Protein AF-A0A2V7VKZ8-F1 (afdb_monomer_lite)

pLDDT: mean 86.02, std 14.01, range [43.34, 97.75]

Radius of gyration: 19.14 Å; chains: 1; bounding box: 36×71×41 Å

Structure (mmCIF, N/CA/C/O backbone):
data_AF-A0A2V7VKZ8-F1
#
_entry.id   AF-A0A2V7VKZ8-F1
#
loop_
_atom_site.group_PDB
_atom_site.id
_atom_site.type_symbol
_atom_site.label_atom_id
_atom_site.label_alt_id
_atom_site.label_comp_id
_atom_site.label_asym_id
_atom_site.label_entity_id
_atom_site.label_seq_id
_atom_site.pdbx_PDB_ins_code
_atom_site.Cartn_x
_atom_site.Cartn_y
_atom_site.Cartn_z
_atom_site.occupancy
_atom_site.B_iso_or_equiv
_atom_site.auth_seq_id
_atom_site.auth_comp_id
_atom_site.auth_asym_id
_atom_site.auth_atom_id
_atom_site.pdbx_PDB_model_num
ATOM 1 N N . ILE A 1 1 ? 22.574 -12.173 -18.309 1.00 47.78 1 ILE A N 1
ATOM 2 C CA . ILE A 1 1 ? 22.130 -11.187 -17.291 1.00 47.78 1 ILE A CA 1
ATOM 3 C C . ILE A 1 1 ? 21.622 -9.963 -18.040 1.00 47.78 1 ILE A C 1
ATOM 5 O O . ILE A 1 1 ? 22.427 -9.277 -18.659 1.00 47.78 1 ILE A O 1
ATOM 9 N N . VAL A 1 2 ? 20.307 -9.740 -18.080 1.00 43.34 2 VAL A N 1
ATOM 10 C CA . VAL A 1 2 ? 19.721 -8.568 -18.752 1.00 43.34 2 VAL A CA 1
ATOM 11 C C . VAL A 1 2 ? 19.913 -7.356 -17.837 1.00 43.34 2 VAL A C 1
ATOM 13 O O . VAL A 1 2 ? 19.382 -7.325 -16.731 1.00 43.34 2 VAL A O 1
ATOM 16 N N . ARG A 1 3 ? 20.727 -6.382 -18.263 1.00 43.53 3 ARG A N 1
ATOM 17 C CA . ARG A 1 3 ? 20.881 -5.096 -17.566 1.00 43.53 3 ARG A CA 1
ATOM 18 C C . ARG A 1 3 ? 19.738 -4.179 -17.987 1.00 43.53 3 ARG A C 1
ATOM 20 O O . ARG A 1 3 ? 19.696 -3.735 -19.128 1.00 43.53 3 ARG A O 1
ATOM 27 N N . VAL A 1 4 ? 18.838 -3.890 -17.058 1.00 49.31 4 VAL A N 1
ATOM 28 C CA . VAL A 1 4 ? 17.800 -2.864 -17.203 1.00 49.31 4 VAL A CA 1
ATOM 29 C C . VAL A 1 4 ? 18.164 -1.637 -16.371 1.00 49.31 4 VAL A C 1
ATOM 31 O O . VAL A 1 4 ? 18.829 -1.750 -15.341 1.00 49.31 4 VAL A O 1
ATOM 34 N N . VAL A 1 5 ? 17.755 -0.458 -16.844 1.00 51.91 5 VAL A N 1
ATOM 35 C CA . VAL A 1 5 ? 17.955 0.834 -16.168 1.00 51.91 5 VAL A CA 1
ATOM 36 C C . VAL A 1 5 ? 17.364 0.770 -14.750 1.00 51.91 5 VAL A C 1
ATOM 38 O O . VAL A 1 5 ? 16.334 0.126 -14.540 1.00 51.91 5 VAL A O 1
ATOM 41 N N . ALA A 1 6 ? 18.015 1.405 -13.768 1.00 53.12 6 ALA A N 1
ATOM 42 C CA . ALA A 1 6 ? 17.559 1.426 -12.376 1.00 53.12 6 ALA A CA 1
ATOM 43 C C . ALA A 1 6 ? 16.062 1.806 -12.291 1.00 53.12 6 ALA A C 1
ATOM 45 O O . ALA A 1 6 ? 15.641 2.809 -12.859 1.00 53.12 6 ALA A O 1
ATOM 46 N N . GLY A 1 7 ? 15.256 0.959 -11.638 1.00 59.19 7 GLY A N 1
ATOM 47 C CA . GLY A 1 7 ? 13.787 1.051 -11.585 1.00 59.19 7 GLY A CA 1
ATOM 48 C C . GLY A 1 7 ? 13.063 -0.004 -12.435 1.00 59.19 7 GLY A C 1
ATOM 49 O O . GLY A 1 7 ? 12.131 -0.642 -11.949 1.00 59.19 7 GLY A O 1
ATOM 50 N N . TYR A 1 8 ? 13.542 -0.298 -13.650 1.00 74.00 8 TYR A N 1
ATOM 51 C CA . TYR A 1 8 ? 12.920 -1.304 -14.530 1.00 74.00 8 TYR A CA 1
ATOM 52 C C . TYR A 1 8 ? 13.137 -2.743 -14.053 1.00 74.00 8 TYR A C 1
ATOM 54 O O . TYR A 1 8 ? 12.295 -3.601 -14.295 1.00 74.00 8 TYR A O 1
ATOM 62 N N . GLY A 1 9 ? 14.233 -3.012 -13.335 1.00 85.25 9 GLY A N 1
ATOM 63 C CA . GLY A 1 9 ? 14.481 -4.333 -12.749 1.00 85.25 9 GLY A CA 1
ATOM 64 C C . GLY A 1 9 ? 13.408 -4.750 -11.739 1.00 85.25 9 GLY A C 1
ATOM 65 O O . GLY A 1 9 ? 12.969 -5.896 -11.759 1.00 85.25 9 GLY A O 1
ATOM 66 N N . LYS A 1 10 ? 12.929 -3.810 -10.910 1.00 92.94 10 LYS A N 1
ATOM 67 C CA . LYS A 1 10 ? 11.844 -4.074 -9.953 1.00 92.94 10 LYS A CA 1
ATOM 68 C C . LYS A 1 10 ? 10.515 -4.333 -10.673 1.00 92.94 10 LYS A C 1
ATOM 70 O O . LYS A 1 10 ? 9.791 -5.239 -10.283 1.00 92.94 10 LYS A O 1
ATOM 75 N N . VAL A 1 11 ? 10.232 -3.598 -11.754 1.00 93.81 11 VAL A N 1
ATOM 76 C CA . VAL A 1 11 ? 9.042 -3.826 -12.595 1.00 93.81 11 VAL A CA 1
ATOM 77 C C . VAL A 1 11 ? 9.082 -5.208 -13.248 1.00 93.81 11 VAL A C 1
ATOM 79 O O . VAL A 1 11 ? 8.109 -5.948 -13.160 1.00 93.81 11 VAL A O 1
ATOM 82 N N . ALA A 1 12 ? 10.212 -5.580 -13.855 1.00 93.38 12 ALA A N 1
ATOM 83 C CA . ALA A 1 12 ? 10.370 -6.884 -14.494 1.00 93.38 12 ALA A CA 1
ATOM 84 C C . ALA A 1 12 ? 10.208 -8.036 -13.490 1.00 93.38 12 ALA A C 1
ATOM 86 O O . ALA A 1 12 ? 9.481 -8.986 -13.761 1.00 93.38 12 ALA A O 1
ATOM 87 N N . MET A 1 13 ? 10.820 -7.916 -12.308 1.00 94.06 13 MET A N 1
ATOM 88 C CA . MET A 1 13 ? 10.674 -8.901 -11.235 1.00 94.06 13 MET A CA 1
ATOM 89 C C . MET A 1 13 ? 9.228 -8.989 -10.724 1.00 94.06 13 MET A C 1
ATOM 91 O O . MET A 1 13 ? 8.735 -10.080 -10.449 1.00 94.06 13 MET A O 1
ATOM 95 N N . LEU A 1 14 ? 8.533 -7.855 -10.604 1.00 95.50 14 LEU A N 1
ATOM 96 C CA . LEU A 1 14 ? 7.128 -7.821 -10.202 1.00 95.50 14 LEU A CA 1
ATOM 97 C C . LEU A 1 14 ? 6.222 -8.493 -11.247 1.00 95.50 14 LEU A C 1
ATOM 99 O O . LEU A 1 14 ? 5.301 -9.219 -10.873 1.00 95.50 14 LEU A O 1
ATOM 103 N N . ASP A 1 15 ? 6.466 -8.273 -12.539 1.00 95.12 15 ASP A N 1
ATOM 104 C CA . ASP A 1 15 ? 5.724 -8.932 -13.622 1.00 95.12 15 ASP A CA 1
ATOM 105 C C . ASP A 1 15 ? 6.004 -10.445 -13.660 1.00 95.12 15 ASP A C 1
ATOM 107 O O . ASP A 1 15 ? 5.073 -11.238 -13.804 1.00 95.12 15 ASP A O 1
ATOM 111 N N . GLU A 1 16 ? 7.255 -10.861 -13.437 1.00 96.00 16 GLU A N 1
ATOM 112 C CA . GLU A 1 16 ? 7.618 -12.278 -13.310 1.00 96.00 16 GLU A CA 1
ATOM 113 C C . GLU A 1 16 ? 6.914 -12.937 -12.113 1.00 96.00 16 GLU A C 1
ATOM 115 O O . GLU A 1 16 ? 6.316 -14.006 -12.252 1.00 96.00 16 GLU A O 1
ATOM 120 N N . LEU A 1 17 ? 6.933 -12.289 -10.943 1.00 96.94 17 LEU A N 1
ATOM 121 C CA . LEU A 1 17 ? 6.264 -12.779 -9.736 1.00 96.94 17 LEU A CA 1
ATOM 122 C C . LEU A 1 17 ? 4.750 -12.898 -9.924 1.00 96.94 17 LEU A C 1
ATOM 124 O O . LEU A 1 17 ? 4.186 -13.929 -9.563 1.00 96.94 17 LEU A O 1
ATOM 128 N N . GLN A 1 18 ? 4.103 -11.884 -10.505 1.00 96.44 18 GLN A N 1
ATOM 129 C CA . GLN A 1 18 ? 2.670 -11.927 -10.820 1.00 96.44 18 GLN A CA 1
ATOM 130 C C . GLN A 1 18 ? 2.340 -13.087 -11.756 1.00 96.44 18 GLN A C 1
ATOM 132 O O . GLN A 1 18 ? 1.416 -13.846 -11.476 1.00 96.44 18 GLN A O 1
ATOM 137 N N . SER A 1 19 ? 3.117 -13.255 -12.833 1.00 95.88 19 SER A N 1
ATOM 138 C CA . SER A 1 19 ? 2.914 -14.346 -13.787 1.00 95.88 19 SER A CA 1
ATOM 139 C C . SER A 1 19 ? 3.091 -15.710 -13.131 1.00 95.88 19 SER A C 1
ATOM 141 O O . SER A 1 19 ? 2.315 -16.618 -13.406 1.00 95.88 19 SER A O 1
ATOM 143 N N . ARG A 1 20 ? 4.101 -15.867 -12.269 1.00 97.75 20 ARG A N 1
ATOM 144 C CA . ARG A 1 20 ? 4.383 -17.134 -11.586 1.00 97.75 20 ARG A CA 1
ATOM 145 C C . ARG A 1 20 ? 3.322 -17.496 -10.548 1.00 97.75 20 ARG A C 1
ATOM 147 O O . ARG A 1 20 ? 3.106 -18.676 -10.301 1.00 97.75 20 ARG A O 1
ATOM 154 N N . LEU A 1 21 ? 2.718 -16.495 -9.911 1.00 97.38 21 LEU A N 1
ATOM 155 C CA . LEU A 1 21 ? 1.692 -16.679 -8.882 1.00 97.38 21 LEU A CA 1
ATOM 156 C C . LEU A 1 21 ? 0.262 -16.616 -9.439 1.00 97.38 21 LEU A C 1
ATOM 158 O O . LEU A 1 21 ? -0.679 -16.752 -8.664 1.00 97.38 21 LEU A O 1
ATOM 162 N N . GLU A 1 22 ? 0.101 -16.386 -10.746 1.00 97.31 22 GLU A N 1
ATOM 163 C CA . GLU A 1 22 ? -1.195 -16.225 -11.423 1.00 97.31 22 GLU A CA 1
ATOM 164 C C . GLU A 1 22 ? -2.090 -15.163 -10.752 1.00 97.31 22 GLU A C 1
ATOM 166 O O . GLU A 1 22 ? -3.310 -15.295 -10.648 1.00 97.31 22 GLU A O 1
ATOM 171 N N . ILE A 1 23 ? -1.466 -14.081 -10.274 1.00 96.88 23 ILE A N 1
ATOM 172 C CA . ILE A 1 23 ? -2.152 -12.981 -9.591 1.00 96.88 23 ILE A CA 1
ATOM 173 C C . ILE A 1 23 ? -2.585 -11.943 -10.624 1.00 96.88 23 ILE A C 1
ATOM 175 O O . ILE A 1 23 ? -1.772 -11.439 -11.400 1.00 96.88 23 ILE A O 1
ATOM 179 N N . ALA A 1 24 ? -3.873 -11.599 -10.606 1.00 96.44 24 ALA A N 1
ATOM 180 C CA . ALA A 1 24 ? -4.405 -10.523 -11.428 1.00 96.44 24 ALA A CA 1
ATOM 181 C C . ALA A 1 24 ? -3.776 -9.167 -11.025 1.00 96.44 24 ALA A C 1
ATOM 183 O O . ALA A 1 24 ? -3.590 -8.923 -9.829 1.00 96.44 24 ALA A O 1
ATOM 184 N N . PRO A 1 25 ? -3.440 -8.275 -11.977 1.00 95.00 25 PRO A N 1
ATOM 185 C CA . PRO A 1 25 ? -2.702 -7.044 -11.673 1.00 95.00 25 PRO A CA 1
ATOM 186 C C . PRO A 1 25 ? -3.390 -6.089 -10.682 1.00 95.00 25 PRO A C 1
ATOM 188 O O . PRO A 1 25 ? -2.715 -5.409 -9.909 1.00 95.00 25 PRO A O 1
ATOM 191 N N . ASP A 1 26 ? -4.722 -6.079 -10.661 1.00 96.00 26 ASP A N 1
ATOM 192 C CA . ASP A 1 26 ? -5.568 -5.309 -9.739 1.00 96.00 26 ASP A CA 1
ATOM 193 C C . ASP A 1 26 ? -5.511 -5.834 -8.292 1.00 96.00 26 ASP A C 1
ATOM 195 O O . ASP A 1 26 ? -5.915 -5.153 -7.351 1.00 96.00 26 ASP A O 1
ATOM 199 N N . ARG A 1 27 ? -4.954 -7.034 -8.088 1.00 95.88 27 ARG A N 1
ATOM 200 C CA . ARG A 1 27 ? -4.756 -7.663 -6.772 1.00 95.88 27 ARG A CA 1
ATOM 201 C C . ARG A 1 27 ? -3.344 -7.479 -6.220 1.00 95.88 27 ARG A C 1
ATOM 203 O O . ARG A 1 27 ? -2.965 -8.144 -5.256 1.00 95.88 27 ARG A O 1
ATOM 210 N N . VAL A 1 28 ? -2.554 -6.592 -6.820 1.00 97.19 28 VAL A N 1
ATOM 211 C CA . VAL A 1 28 ? -1.194 -6.289 -6.371 1.00 97.19 28 VAL A CA 1
ATOM 212 C C . VAL A 1 28 ? -1.203 -5.111 -5.409 1.00 97.19 28 VAL A C 1
ATOM 214 O O . VAL A 1 28 ? -1.633 -4.013 -5.757 1.00 97.19 28 VAL A O 1
ATOM 217 N N . VAL A 1 29 ? -0.638 -5.327 -4.221 1.00 97.38 29 VAL A N 1
ATOM 218 C CA . VAL A 1 29 ? -0.250 -4.253 -3.303 1.00 97.38 29 VAL A CA 1
ATOM 219 C C . VAL A 1 29 ? 1.262 -4.087 -3.364 1.00 97.38 29 VAL A C 1
ATOM 221 O O . VAL A 1 29 ? 2.001 -5.042 -3.131 1.00 97.38 29 VAL A O 1
ATOM 224 N N . TYR A 1 30 ? 1.728 -2.882 -3.675 1.00 96.62 30 TYR A N 1
ATOM 225 C CA . TYR A 1 30 ? 3.146 -2.549 -3.720 1.00 96.62 30 TYR A CA 1
ATOM 226 C C . TYR A 1 30 ? 3.490 -1.504 -2.666 1.00 96.62 30 TYR A C 1
ATOM 228 O O . TYR A 1 30 ? 2.831 -0.470 -2.581 1.00 96.62 30 TYR A O 1
ATOM 236 N N . VAL A 1 31 ? 4.550 -1.746 -1.900 1.00 95.69 31 VAL A N 1
ATOM 237 C CA . VAL A 1 31 ? 5.058 -0.818 -0.886 1.00 95.69 31 VAL A CA 1
ATOM 238 C C . VAL A 1 31 ? 6.455 -0.363 -1.292 1.00 95.69 31 VAL A C 1
ATOM 240 O O . VAL A 1 31 ? 7.280 -1.194 -1.667 1.00 95.69 31 VAL A O 1
ATOM 243 N N . GLY A 1 32 ? 6.727 0.938 -1.221 1.00 92.44 32 GLY A N 1
ATOM 244 C CA . GLY A 1 32 ? 8.061 1.476 -1.483 1.00 92.44 32 GLY A CA 1
ATOM 245 C C . GLY A 1 32 ? 8.332 2.773 -0.731 1.00 92.44 32 GLY A C 1
ATOM 246 O O . GLY A 1 32 ? 7.414 3.483 -0.331 1.00 92.44 32 GLY A O 1
ATOM 247 N N . ASP A 1 33 ? 9.603 3.079 -0.537 1.00 88.19 33 ASP A N 1
ATOM 248 C CA . ASP A 1 33 ? 10.097 4.145 0.341 1.00 88.19 33 ASP A CA 1
ATOM 249 C C . ASP A 1 33 ? 10.946 5.189 -0.407 1.00 88.19 33 ASP A C 1
ATOM 251 O O . ASP A 1 33 ? 11.074 6.335 0.033 1.00 88.19 33 ASP A O 1
ATOM 255 N N . GLY A 1 34 ? 11.503 4.817 -1.565 1.00 86.75 34 GLY A N 1
ATOM 256 C CA . GLY A 1 34 ? 12.484 5.627 -2.278 1.00 86.75 34 GLY A CA 1
ATOM 257 C C . GLY A 1 34 ? 12.166 5.903 -3.746 1.00 86.75 34 GLY A C 1
ATOM 258 O O . GLY A 1 34 ? 11.298 5.307 -4.381 1.00 86.75 34 GLY A O 1
ATOM 259 N N . SER A 1 35 ? 12.950 6.799 -4.349 1.00 86.25 35 SER A N 1
ATOM 260 C CA . SER A 1 35 ? 12.809 7.169 -5.767 1.00 86.25 35 SER A CA 1
ATOM 261 C C . SER A 1 35 ? 12.973 5.980 -6.725 1.00 86.25 35 SER A C 1
ATOM 263 O O . SER A 1 35 ? 12.479 6.014 -7.851 1.00 86.25 35 SER A O 1
ATOM 265 N N . SER A 1 36 ? 13.640 4.906 -6.289 1.00 88.69 36 SER A N 1
ATOM 266 C CA . SER A 1 36 ? 13.788 3.673 -7.073 1.00 88.69 36 SER A CA 1
ATOM 267 C C . SER A 1 36 ? 12.462 2.936 -7.306 1.00 88.69 36 SER A C 1
ATOM 269 O O . SER A 1 36 ? 12.350 2.143 -8.242 1.00 88.69 36 SER A O 1
ATOM 271 N N . ASP A 1 37 ? 11.463 3.216 -6.471 1.00 92.75 37 ASP A N 1
ATOM 272 C CA . ASP A 1 37 ? 10.161 2.555 -6.428 1.00 92.75 37 ASP A CA 1
ATOM 273 C C . ASP A 1 37 ? 9.111 3.276 -7.267 1.00 92.75 37 ASP A C 1
ATOM 275 O O . ASP A 1 37 ? 8.102 2.684 -7.643 1.00 92.75 37 ASP A O 1
ATOM 279 N N . VAL A 1 38 ? 9.388 4.525 -7.647 1.00 92.12 38 VAL A N 1
ATOM 280 C CA . VAL A 1 38 ? 8.496 5.378 -8.442 1.00 92.12 38 VAL A CA 1
ATOM 281 C C . VAL A 1 38 ? 8.029 4.682 -9.722 1.00 92.12 38 VAL A C 1
ATOM 283 O O . VAL A 1 38 ? 6.838 4.674 -10.028 1.00 92.12 38 VAL A O 1
ATOM 286 N N . HIS A 1 39 ? 8.945 4.044 -10.456 1.00 92.06 39 HIS A N 1
ATOM 287 C CA . HIS A 1 39 ? 8.599 3.335 -11.692 1.00 92.06 39 HIS A CA 1
ATOM 288 C C . HIS A 1 39 ? 7.664 2.147 -11.438 1.00 92.06 39 HIS A C 1
ATOM 290 O O . HIS A 1 39 ? 6.782 1.875 -12.250 1.00 92.06 39 HIS A O 1
ATOM 296 N N . VAL A 1 40 ? 7.826 1.469 -10.301 1.00 95.38 40 VAL A N 1
ATOM 297 C CA . VAL A 1 40 ? 6.998 0.324 -9.919 1.00 95.38 40 VAL A CA 1
ATOM 298 C C . VAL A 1 40 ? 5.626 0.783 -9.447 1.00 95.38 40 VAL A C 1
ATOM 300 O O . VAL A 1 40 ? 4.624 0.220 -9.870 1.00 95.38 40 VAL A O 1
ATOM 303 N N . MET A 1 41 ? 5.554 1.854 -8.655 1.00 95.69 41 MET A N 1
ATOM 304 C CA . MET A 1 41 ? 4.282 2.441 -8.223 1.00 95.69 41 MET A CA 1
ATOM 305 C C . MET A 1 41 ? 3.454 2.930 -9.416 1.00 95.69 41 MET A C 1
ATOM 307 O O . MET A 1 41 ? 2.268 2.623 -9.503 1.00 95.69 41 MET A O 1
ATOM 311 N N . LEU A 1 42 ? 4.077 3.620 -10.381 1.00 95.19 42 LEU A N 1
ATOM 312 C CA . LEU A 1 42 ? 3.408 4.022 -11.624 1.00 95.19 42 LEU A CA 1
ATOM 313 C C . LEU A 1 42 ? 2.907 2.812 -12.422 1.00 95.19 42 LEU A C 1
ATOM 315 O O . LEU A 1 42 ? 1.809 2.854 -12.976 1.00 95.19 42 LEU A O 1
ATOM 319 N N . HIS A 1 43 ? 3.699 1.740 -12.487 1.00 95.25 43 HIS A N 1
ATOM 320 C CA . HIS A 1 43 ? 3.321 0.494 -13.156 1.00 95.25 43 HIS A CA 1
ATOM 321 C C . HIS A 1 43 ? 2.119 -0.184 -12.492 1.00 95.25 43 HIS A C 1
ATOM 323 O O . HIS A 1 43 ? 1.152 -0.512 -13.176 1.00 95.25 43 HIS A O 1
ATOM 329 N N . VAL A 1 44 ? 2.153 -0.328 -11.167 1.00 97.00 44 VAL A N 1
ATOM 330 C CA . VAL A 1 44 ? 1.074 -0.903 -10.348 1.00 97.00 44 VAL A CA 1
ATOM 331 C C . VAL A 1 44 ? -0.207 -0.083 -10.496 1.00 97.00 44 VAL A C 1
ATOM 333 O O . VAL A 1 44 ? -1.256 -0.634 -10.819 1.00 97.00 44 VAL A O 1
ATOM 336 N N . ASN A 1 45 ? -0.119 1.243 -10.362 1.00 95.94 45 ASN A N 1
ATOM 337 C CA . ASN A 1 45 ? -1.279 2.131 -10.457 1.00 95.94 45 ASN A CA 1
ATOM 338 C C . ASN A 1 45 ? -1.947 2.089 -11.839 1.00 95.94 45 ASN A C 1
ATOM 340 O O . ASN A 1 45 ? -3.174 2.111 -11.922 1.00 95.94 45 ASN A O 1
ATOM 344 N N . ARG A 1 46 ? -1.160 2.006 -12.924 1.00 96.31 46 ARG A N 1
ATOM 345 C CA . ARG A 1 46 ? -1.681 1.884 -14.301 1.00 96.31 46 ARG A CA 1
ATOM 346 C C . ARG A 1 46 ? -2.461 0.595 -14.543 1.00 96.31 46 ARG A C 1
ATOM 348 O O . ARG A 1 46 ? -3.252 0.553 -15.478 1.00 96.31 46 ARG A O 1
ATOM 355 N N . ARG A 1 47 ? -2.220 -0.440 -13.738 1.00 96.31 47 ARG A N 1
ATOM 356 C CA . ARG A 1 47 ? -2.897 -1.741 -13.814 1.00 96.31 47 ARG A CA 1
ATOM 357 C C . ARG A 1 47 ? -3.903 -1.942 -12.679 1.00 96.31 47 ARG A C 1
ATOM 359 O O . ARG A 1 47 ? -4.184 -3.070 -12.304 1.00 96.31 47 ARG A O 1
ATOM 366 N N . GLU A 1 48 ? -4.400 -0.839 -12.123 1.00 95.94 48 GLU A N 1
ATOM 367 C CA . GLU A 1 48 ? -5.409 -0.796 -11.057 1.00 95.94 48 GLU A CA 1
ATOM 368 C C . GLU A 1 48 ? -4.980 -1.382 -9.705 1.00 95.94 48 GLU A C 1
ATOM 370 O O . GLU A 1 48 ? -5.759 -1.341 -8.757 1.00 95.94 48 GLU A O 1
ATOM 375 N N . GLY A 1 49 ? -3.722 -1.800 -9.556 1.00 96.75 49 GLY A N 1
ATOM 376 C CA . GLY A 1 49 ? -3.166 -2.200 -8.270 1.00 96.75 49 GLY A CA 1
ATOM 377 C C . GLY A 1 49 ? -3.035 -1.034 -7.282 1.00 96.75 49 GLY A C 1
ATOM 378 O O . GLY A 1 49 ? -3.325 0.138 -7.576 1.00 96.75 49 GLY A O 1
ATOM 379 N N . TYR A 1 50 ? -2.574 -1.361 -6.077 1.00 97.56 50 TYR A N 1
ATOM 380 C CA . TYR A 1 50 ? -2.545 -0.451 -4.940 1.00 97.56 50 TYR A CA 1
ATOM 381 C C . TYR A 1 50 ? -1.118 -0.164 -4.471 1.00 97.56 50 TYR A C 1
ATOM 383 O O . TYR A 1 50 ? -0.400 -1.065 -4.052 1.00 97.56 50 TYR A O 1
ATOM 391 N N . SER A 1 51 ? -0.695 1.098 -4.519 1.00 96.88 51 SER A N 1
ATOM 392 C CA . SER A 1 51 ? 0.635 1.518 -4.066 1.00 96.88 51 SER A CA 1
ATOM 393 C C . SER A 1 51 ? 0.589 2.243 -2.721 1.00 96.88 51 SER A C 1
ATOM 395 O O . SER A 1 51 ? -0.246 3.125 -2.503 1.00 96.88 51 SER A O 1
ATOM 397 N N . ILE A 1 52 ? 1.521 1.894 -1.836 1.00 95.88 52 ILE A N 1
ATOM 398 C CA . ILE A 1 52 ? 1.746 2.535 -0.540 1.00 95.88 52 ILE A CA 1
ATOM 399 C C . ILE A 1 52 ? 3.168 3.095 -0.526 1.00 95.88 52 ILE A C 1
ATOM 401 O O . ILE A 1 52 ? 4.136 2.357 -0.713 1.00 95.88 52 ILE A O 1
ATOM 405 N N . ALA A 1 53 ? 3.298 4.394 -0.294 1.00 94.19 53 ALA A N 1
ATOM 406 C CA . ALA A 1 53 ? 4.565 5.032 0.010 1.00 94.19 53 ALA A CA 1
ATOM 407 C C . ALA A 1 53 ? 4.809 5.036 1.519 1.00 94.19 53 ALA A C 1
ATOM 409 O O . ALA A 1 53 ? 3.916 5.393 2.287 1.00 94.19 53 ALA A O 1
ATOM 410 N N . VAL A 1 54 ? 6.027 4.700 1.931 1.00 92.06 54 VAL A N 1
ATOM 411 C CA . VAL A 1 54 ? 6.530 4.932 3.294 1.00 92.06 54 VAL A CA 1
ATOM 412 C C . VAL A 1 54 ? 7.648 5.959 3.194 1.00 92.06 54 VAL A C 1
ATOM 414 O O . VAL A 1 54 ? 8.827 5.622 3.184 1.00 92.06 54 VAL A O 1
ATOM 417 N N . SER A 1 55 ? 7.272 7.211 2.939 1.00 85.75 55 SER A N 1
ATOM 418 C CA . SER A 1 55 ? 8.227 8.266 2.604 1.00 85.75 55 SER A CA 1
ATOM 419 C C . SER A 1 55 ? 7.651 9.646 2.877 1.00 85.75 55 SER A C 1
ATOM 421 O O . SER A 1 55 ? 6.512 9.923 2.509 1.00 85.75 55 SER A O 1
ATOM 423 N N . GLU A 1 56 ? 8.468 10.534 3.438 1.00 83.25 56 GLU A N 1
ATOM 424 C CA . GLU A 1 56 ? 8.156 11.965 3.555 1.00 83.25 56 GLU A CA 1
ATOM 425 C C . GLU A 1 56 ? 8.383 12.725 2.241 1.00 83.25 56 GLU A C 1
ATOM 427 O O . GLU A 1 56 ? 7.981 13.881 2.109 1.00 83.25 56 GLU A O 1
ATOM 432 N N . ALA A 1 57 ? 9.031 12.098 1.253 1.00 86.38 57 ALA A N 1
ATOM 433 C CA . ALA A 1 57 ? 9.381 12.748 0.001 1.00 86.38 57 ALA A CA 1
ATOM 434 C C . ALA A 1 57 ? 8.114 13.104 -0.811 1.00 86.38 57 ALA A C 1
ATOM 436 O O . ALA A 1 57 ? 7.422 12.196 -1.292 1.00 86.38 57 ALA A O 1
ATOM 437 N N . PRO A 1 58 ? 7.820 14.401 -1.047 1.00 84.50 58 PRO A N 1
ATOM 438 C CA . PRO A 1 58 ? 6.550 14.819 -1.647 1.00 84.50 58 PRO A CA 1
ATOM 439 C C . PRO A 1 58 ? 6.293 14.218 -3.032 1.00 84.50 58 PRO A C 1
ATOM 441 O O . PRO A 1 58 ? 5.166 13.840 -3.348 1.00 84.50 58 PRO A O 1
ATOM 444 N N . HIS A 1 59 ? 7.338 14.073 -3.854 1.00 85.62 59 HIS A N 1
ATOM 445 C CA . HIS A 1 59 ? 7.215 13.507 -5.201 1.00 85.62 59 HIS A CA 1
ATOM 446 C C . HIS A 1 59 ? 6.864 12.015 -5.198 1.00 85.62 59 HIS A C 1
ATOM 448 O O . HIS A 1 59 ? 6.286 11.534 -6.167 1.00 85.62 59 HIS A O 1
ATOM 454 N N . ILE A 1 60 ? 7.195 11.278 -4.133 1.00 87.06 60 ILE A N 1
ATOM 455 C CA . ILE A 1 60 ? 6.811 9.867 -3.972 1.00 87.06 60 ILE A CA 1
ATOM 456 C C . ILE A 1 60 ? 5.372 9.794 -3.461 1.00 87.06 60 ILE A C 1
ATOM 458 O O . ILE A 1 60 ? 4.557 9.045 -4.004 1.00 87.06 60 ILE A O 1
ATOM 462 N N . ALA A 1 61 ? 5.044 10.628 -2.473 1.00 86.00 61 ALA A N 1
ATOM 463 C CA . ALA A 1 61 ? 3.717 10.679 -1.874 1.00 86.00 61 ALA A CA 1
ATOM 464 C C . ALA A 1 61 ? 2.611 11.022 -2.888 1.00 86.00 61 ALA A C 1
ATOM 466 O O . ALA A 1 61 ? 1.514 10.476 -2.810 1.00 86.00 61 ALA A O 1
ATOM 467 N N . GLN A 1 62 ? 2.910 11.879 -3.872 1.00 86.94 62 GLN A N 1
ATOM 468 C CA . GLN A 1 62 ? 1.988 12.235 -4.960 1.00 86.94 62 GLN A CA 1
ATOM 469 C C . GLN A 1 62 ? 1.716 11.092 -5.950 1.00 86.94 62 GLN A C 1
ATOM 471 O O . GLN A 1 62 ? 0.726 11.137 -6.680 1.00 86.94 62 GLN A O 1
ATOM 476 N N . ILE A 1 63 ? 2.593 10.088 -6.011 1.00 91.38 63 ILE A N 1
ATOM 477 C CA . ILE A 1 63 ? 2.470 8.956 -6.937 1.00 91.38 63 ILE A CA 1
ATOM 478 C C . ILE A 1 63 ? 1.739 7.794 -6.269 1.00 91.38 63 ILE A C 1
ATOM 480 O O . ILE A 1 63 ? 0.960 7.105 -6.929 1.00 91.38 63 ILE A O 1
ATOM 484 N N . ALA A 1 64 ? 1.984 7.551 -4.984 1.00 93.56 64 ALA A N 1
ATOM 485 C CA . ALA A 1 64 ? 1.348 6.454 -4.274 1.00 93.56 64 ALA A CA 1
ATOM 486 C C . ALA A 1 64 ? -0.150 6.704 -4.034 1.00 93.56 64 ALA A C 1
ATOM 488 O O . ALA A 1 64 ? -0.585 7.836 -3.826 1.00 93.56 64 ALA A O 1
ATOM 489 N N . ARG A 1 65 ? -0.959 5.636 -4.006 1.00 94.31 65 ARG A N 1
ATOM 490 C CA . ARG A 1 65 ? -2.378 5.751 -3.612 1.00 94.31 65 ARG A CA 1
ATOM 491 C C . ARG A 1 65 ? -2.527 6.132 -2.143 1.00 94.31 65 ARG A C 1
ATOM 493 O O . ARG A 1 65 ? -3.448 6.862 -1.779 1.00 94.31 65 ARG A O 1
ATOM 500 N N . ARG A 1 66 ? -1.620 5.635 -1.303 1.00 93.06 66 ARG A N 1
ATOM 501 C CA . ARG A 1 66 ? -1.485 6.022 0.100 1.00 93.06 66 ARG A CA 1
ATOM 502 C C . ARG A 1 66 ? -0.055 6.341 0.434 1.00 93.06 66 ARG A C 1
ATOM 504 O O . ARG A 1 66 ? 0.849 5.671 -0.037 1.00 93.06 66 ARG A O 1
ATOM 511 N N . THR A 1 67 ? 0.110 7.294 1.335 1.00 91.81 67 THR A N 1
ATOM 512 C CA . THR A 1 67 ? 1.376 7.519 2.019 1.00 91.81 67 THR A CA 1
ATOM 513 C C . THR A 1 67 ? 1.156 7.268 3.496 1.00 91.81 67 THR A C 1
ATOM 515 O O . THR A 1 67 ? 0.174 7.748 4.066 1.00 91.81 67 THR A O 1
ATOM 518 N N . VAL A 1 68 ? 2.042 6.481 4.086 1.00 90.31 68 VAL A N 1
ATOM 519 C CA . VAL A 1 68 ? 2.098 6.229 5.517 1.00 90.31 68 VAL A CA 1
ATOM 520 C C . VAL A 1 68 ? 3.386 6.852 6.022 1.00 90.31 68 VAL A C 1
ATOM 522 O O . VAL A 1 68 ? 4.472 6.502 5.568 1.00 90.31 68 VAL A O 1
ATOM 525 N N . LEU A 1 69 ? 3.243 7.803 6.937 1.00 86.62 69 LEU A N 1
ATOM 526 C CA . LEU A 1 69 ? 4.349 8.356 7.701 1.00 86.62 69 LEU A CA 1
ATOM 527 C C . LEU A 1 69 ? 4.285 7.693 9.071 1.00 86.62 69 LEU A C 1
ATOM 529 O O . LEU A 1 69 ? 3.261 7.783 9.749 1.00 86.62 69 LEU A O 1
ATOM 533 N N . GLY A 1 70 ? 5.326 6.960 9.437 1.00 75.44 70 GLY A N 1
ATOM 534 C CA . GLY A 1 70 ? 5.362 6.256 10.706 1.00 75.44 70 GLY A CA 1
ATOM 535 C C . GLY A 1 70 ? 6.674 5.521 10.907 1.00 75.44 70 GLY A C 1
ATOM 536 O O . GLY A 1 70 ? 7.296 5.067 9.950 1.00 75.44 70 GLY A O 1
ATOM 537 N N . ASP A 1 71 ? 7.048 5.382 12.173 1.00 72.19 71 ASP A N 1
ATOM 538 C CA . ASP A 1 71 ? 8.305 4.752 12.585 1.00 72.19 71 ASP A CA 1
ATOM 539 C C . ASP A 1 71 ? 8.194 3.219 12.700 1.00 72.19 71 ASP A C 1
ATOM 541 O O . ASP A 1 71 ? 9.178 2.535 12.973 1.00 72.19 71 ASP A O 1
ATOM 545 N N . ASP A 1 72 ? 6.993 2.665 12.494 1.00 84.31 72 ASP A N 1
ATOM 546 C CA . ASP A 1 72 ? 6.704 1.238 12.639 1.00 84.31 72 ASP A CA 1
ATOM 547 C C . ASP A 1 72 ? 6.374 0.581 11.290 1.00 84.31 72 ASP A C 1
ATOM 549 O O . ASP A 1 72 ? 5.515 1.050 10.538 1.00 84.31 72 ASP A O 1
ATOM 553 N N . ALA A 1 73 ? 7.023 -0.547 10.993 1.00 84.38 73 ALA A N 1
ATOM 554 C CA . ALA A 1 73 ? 6.855 -1.276 9.736 1.00 84.38 73 ALA A CA 1
ATOM 555 C C . ALA A 1 73 ? 5.435 -1.842 9.530 1.00 84.38 73 ALA A C 1
ATOM 557 O O . ALA A 1 73 ? 5.024 -2.058 8.391 1.00 84.38 73 ALA A O 1
ATOM 558 N N . LEU A 1 74 ? 4.664 -2.067 10.597 1.00 90.38 74 LEU A N 1
ATOM 559 C CA . LEU A 1 74 ? 3.285 -2.567 10.538 1.00 90.38 74 LEU A CA 1
ATOM 560 C C . LEU A 1 74 ? 2.277 -1.474 10.182 1.00 90.38 74 LEU A C 1
ATOM 562 O O . LEU A 1 74 ? 1.138 -1.786 9.825 1.00 90.38 74 LEU A O 1
ATOM 566 N N . SER A 1 75 ? 2.681 -0.203 10.211 1.00 89.56 75 SER A N 1
ATOM 567 C CA . SER A 1 75 ? 1.831 0.922 9.809 1.00 89.56 75 SER A CA 1
ATOM 568 C C . SER A 1 75 ? 1.299 0.781 8.373 1.00 89.56 75 SER A C 1
ATOM 570 O O . SER A 1 75 ? 0.190 1.225 8.079 1.00 89.56 75 SER A O 1
ATOM 572 N N . VAL A 1 76 ? 2.014 0.071 7.491 1.00 92.25 76 VAL A N 1
ATOM 573 C CA . VAL A 1 76 ? 1.581 -0.212 6.109 1.00 92.25 76 VAL A CA 1
ATOM 574 C C . VAL A 1 76 ? 0.362 -1.133 6.027 1.00 92.25 76 VAL A C 1
ATOM 576 O O . VAL A 1 76 ? -0.330 -1.138 5.011 1.00 92.25 76 VAL A O 1
ATOM 579 N N . LEU A 1 77 ? 0.055 -1.891 7.084 1.00 93.69 77 LEU A N 1
ATOM 580 C CA . LEU A 1 77 ? -1.150 -2.722 7.136 1.00 93.69 77 LEU A CA 1
ATOM 581 C C . LEU A 1 77 ? -2.411 -1.882 7.323 1.00 93.69 77 LEU A C 1
ATOM 583 O O . LEU A 1 77 ? -3.488 -2.299 6.907 1.00 93.69 77 LEU A O 1
ATOM 587 N N . VAL A 1 78 ? -2.291 -0.691 7.910 1.00 93.62 78 VAL A N 1
ATOM 588 C CA . VAL A 1 78 ? -3.420 0.212 8.140 1.00 93.62 78 VAL A CA 1
ATOM 589 C C . VAL A 1 78 ? -4.160 0.549 6.836 1.00 93.62 78 VAL A C 1
ATOM 591 O O . VAL A 1 78 ? -5.359 0.272 6.770 1.00 93.62 78 VAL A O 1
ATOM 594 N N . PRO A 1 79 ? -3.512 1.074 5.773 1.00 94.00 79 PRO A N 1
ATOM 595 C CA . PRO A 1 79 ? -4.197 1.330 4.506 1.00 94.00 79 PRO A CA 1
ATOM 596 C C . PRO A 1 79 ? -4.678 0.052 3.809 1.00 94.00 79 PRO A C 1
ATOM 598 O O . PRO A 1 79 ? -5.703 0.096 3.136 1.00 94.00 79 PRO A O 1
ATOM 601 N N . VAL A 1 80 ? -4.006 -1.092 3.989 1.00 95.44 80 VAL A N 1
ATOM 602 C CA . VAL A 1 80 ? -4.483 -2.376 3.442 1.00 95.44 80 VAL A CA 1
ATOM 603 C C . VAL A 1 80 ? -5.809 -2.770 4.090 1.00 95.44 80 VAL A C 1
ATOM 605 O O . VAL A 1 80 ? -6.781 -3.071 3.401 1.00 95.44 80 VAL A O 1
ATOM 608 N N . LEU A 1 81 ? -5.886 -2.730 5.418 1.00 96.06 81 LEU A N 1
ATOM 609 C CA . LEU A 1 81 ? -7.105 -3.081 6.138 1.00 96.06 81 LEU A CA 1
ATOM 610 C C . LEU A 1 81 ? -8.227 -2.067 5.878 1.00 96.06 81 LEU A C 1
ATOM 612 O O . LEU A 1 81 ? -9.376 -2.462 5.701 1.00 96.06 81 LEU A O 1
ATOM 616 N N . GLU A 1 82 ? -7.913 -0.773 5.830 1.00 95.25 82 GLU A N 1
ATOM 617 C CA . GLU A 1 82 ? -8.916 0.287 5.675 1.00 95.25 82 GLU A CA 1
ATOM 618 C C . GLU A 1 82 ? -9.429 0.394 4.235 1.00 95.25 82 GLU A C 1
ATOM 620 O O . GLU A 1 82 ? -10.634 0.302 4.004 1.00 95.25 82 GLU A O 1
ATOM 625 N N . ASP A 1 83 ? -8.533 0.568 3.263 1.00 95.00 83 ASP A N 1
ATOM 626 C CA . ASP A 1 83 ? -8.922 0.908 1.894 1.00 95.00 83 ASP A CA 1
ATOM 627 C C . ASP A 1 83 ? -9.164 -0.338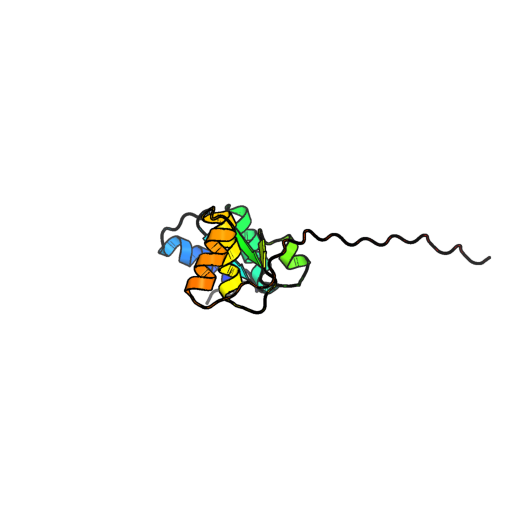 1.020 1.00 95.00 83 ASP A C 1
ATOM 629 O O . ASP A 1 83 ? -9.945 -0.255 0.074 1.00 95.00 83 ASP A O 1
ATOM 633 N N . ILE A 1 84 ? -8.528 -1.482 1.32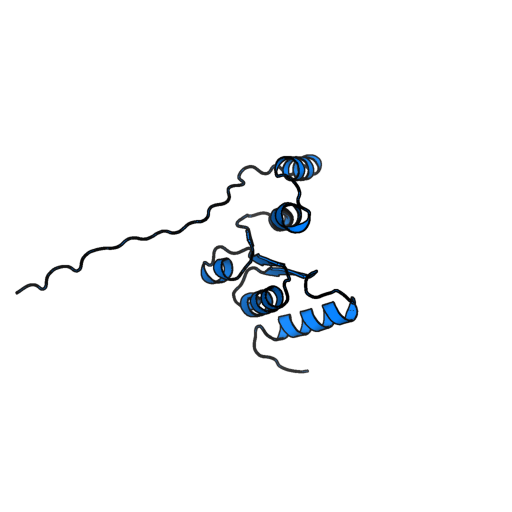1 1.00 94.75 84 ILE A N 1
ATOM 634 C CA . ILE A 1 84 ? -8.691 -2.729 0.545 1.00 94.75 84 ILE A CA 1
ATOM 635 C C . ILE A 1 84 ? -9.671 -3.679 1.238 1.00 94.75 84 ILE A C 1
ATOM 637 O O . ILE A 1 84 ? -10.636 -4.123 0.621 1.00 94.75 84 ILE A O 1
ATOM 641 N N . ALA A 1 85 ? -9.457 -3.987 2.522 1.00 96.00 85 ALA A N 1
ATOM 642 C CA . ALA A 1 85 ? -10.351 -4.889 3.257 1.00 96.00 85 ALA A CA 1
ATOM 643 C C . ALA A 1 85 ? -11.637 -4.199 3.757 1.00 96.00 85 ALA A C 1
ATOM 645 O O . ALA A 1 85 ? -12.552 -4.879 4.225 1.00 96.00 85 ALA A O 1
ATOM 646 N N . GLY A 1 86 ? -11.728 -2.867 3.667 1.00 96.38 86 GLY A N 1
ATOM 647 C CA . GLY A 1 86 ? -12.918 -2.096 4.038 1.00 96.38 86 GLY A CA 1
ATOM 648 C C . GLY A 1 86 ? -13.171 -2.017 5.546 1.00 96.38 86 GLY A C 1
ATOM 649 O O . GLY A 1 86 ? -14.306 -1.791 5.979 1.00 96.38 86 GLY A O 1
ATOM 650 N N . TRP A 1 87 ? -12.148 -2.244 6.372 1.00 97.75 87 TRP A N 1
ATOM 651 C CA . TRP A 1 87 ? -12.298 -2.232 7.822 1.00 97.75 87 TRP A CA 1
ATOM 652 C C . TRP A 1 87 ? -12.494 -0.813 8.347 1.00 97.75 87 TRP A C 1
ATOM 654 O O . TRP A 1 87 ? -11.875 0.154 7.905 1.00 97.75 87 TRP A O 1
ATOM 664 N N . ARG A 1 88 ? -13.332 -0.691 9.379 1.00 95.00 88 ARG A N 1
ATOM 665 C CA . ARG A 1 88 ? -13.467 0.559 10.131 1.00 95.00 88 ARG A CA 1
ATOM 666 C C . ARG A 1 88 ? -12.243 0.768 11.018 1.00 95.00 88 ARG A C 1
ATOM 668 O O . ARG A 1 88 ? -11.716 -0.185 11.590 1.00 95.00 88 ARG A O 1
ATOM 675 N N . ARG A 1 89 ? -11.870 2.033 11.231 1.00 92.25 89 ARG A N 1
ATOM 676 C CA . ARG A 1 89 ? -10.728 2.421 12.078 1.00 92.25 89 ARG A CA 1
ATOM 677 C C . ARG A 1 89 ? -10.748 1.808 13.475 1.00 92.25 89 ARG A C 1
ATOM 679 O O . ARG A 1 89 ? -9.700 1.424 13.976 1.00 92.25 89 ARG A O 1
ATOM 686 N N . SER A 1 90 ? -11.926 1.690 14.090 1.00 93.50 90 SER A N 1
ATOM 687 C CA . SER A 1 90 ? -12.072 1.047 15.400 1.00 93.50 90 SER A CA 1
ATOM 688 C C . SER A 1 90 ? -11.650 -0.423 15.370 1.00 93.50 90 SER A C 1
ATOM 690 O O . SER A 1 90 ? -10.924 -0.851 16.254 1.00 93.50 90 SER A O 1
ATOM 692 N N . GLY A 1 91 ? -12.032 -1.173 14.332 1.00 96.19 91 GLY A N 1
ATOM 693 C CA . GLY A 1 91 ? -11.641 -2.576 14.176 1.00 96.19 91 GLY A CA 1
ATOM 694 C C . GLY A 1 91 ? -10.142 -2.744 13.937 1.00 96.19 91 GLY A C 1
ATOM 695 O O . GLY A 1 91 ? -9.523 -3.628 14.518 1.00 96.19 91 GLY A O 1
ATOM 696 N N . ILE A 1 92 ? -9.542 -1.852 13.143 1.00 95.31 92 ILE A N 1
ATOM 697 C CA . ILE A 1 92 ? -8.088 -1.836 12.922 1.00 95.31 92 ILE A CA 1
ATOM 698 C C . ILE A 1 92 ? -7.363 -1.546 14.238 1.00 95.31 92 ILE A C 1
ATOM 700 O O . ILE A 1 92 ? -6.457 -2.279 14.614 1.00 95.31 92 ILE A O 1
ATOM 704 N N . ARG A 1 93 ? -7.803 -0.532 14.990 1.00 93.31 93 ARG A N 1
ATOM 705 C CA . ARG A 1 93 ? -7.234 -0.206 16.302 1.00 93.31 93 ARG A CA 1
ATOM 706 C C . ARG A 1 93 ? -7.327 -1.387 17.272 1.00 93.31 93 ARG A C 1
ATOM 708 O O . ARG A 1 93 ? -6.316 -1.743 17.863 1.00 93.31 93 ARG A O 1
ATOM 715 N N . SER A 1 94 ? -8.486 -2.042 17.365 1.00 95.06 94 SER A N 1
ATOM 716 C CA . SER A 1 94 ? -8.657 -3.227 18.214 1.00 95.06 94 SER A CA 1
ATOM 717 C C . SER A 1 94 ? -7.763 -4.398 17.802 1.00 95.06 94 SER A C 1
ATOM 719 O O . SER A 1 94 ? -7.275 -5.111 18.673 1.00 95.06 94 SER A O 1
ATOM 721 N N . LEU A 1 95 ? -7.518 -4.600 16.501 1.00 95.44 95 LEU A N 1
ATOM 722 C CA . LEU A 1 95 ? -6.584 -5.625 16.026 1.00 95.44 95 LEU A CA 1
ATOM 723 C C . LEU A 1 95 ? -5.160 -5.338 16.511 1.00 95.44 95 LEU A C 1
ATOM 725 O O . LEU A 1 95 ? -4.517 -6.219 17.073 1.00 95.44 95 LEU A O 1
ATOM 729 N N . PHE A 1 96 ? -4.676 -4.112 16.317 1.00 93.50 96 PHE A N 1
ATOM 730 C CA . PHE A 1 96 ? -3.338 -3.724 16.764 1.00 93.50 96 PHE A CA 1
ATOM 731 C C . PHE A 1 96 ? -3.215 -3.848 18.291 1.00 93.50 96 PHE A C 1
ATOM 733 O O . PHE A 1 96 ? -2.265 -4.461 18.776 1.00 93.50 96 PHE A O 1
ATOM 740 N N . GLU A 1 97 ? -4.218 -3.383 19.042 1.00 94.12 97 GLU A N 1
ATOM 741 C CA . GLU A 1 97 ? -4.255 -3.487 20.507 1.00 94.12 97 GLU A CA 1
ATOM 742 C C . GLU A 1 97 ? -4.246 -4.946 20.987 1.00 94.12 97 GLU A C 1
ATOM 744 O O . GLU A 1 97 ? -3.525 -5.277 21.927 1.00 94.12 97 GLU A O 1
ATOM 749 N N . ALA A 1 98 ? -4.969 -5.845 20.310 1.00 95.25 98 ALA A N 1
ATOM 750 C CA . ALA A 1 98 ? -4.953 -7.279 20.611 1.00 95.25 98 ALA A CA 1
ATOM 751 C C . ALA A 1 98 ? -3.568 -7.924 20.408 1.00 95.25 98 ALA A C 1
ATOM 753 O O . ALA A 1 98 ? -3.276 -8.958 21.010 1.00 95.25 98 ALA A O 1
ATOM 754 N N . HIS A 1 99 ? -2.707 -7.303 19.600 1.00 92.88 99 HIS A N 1
ATOM 755 C CA . HIS A 1 99 ? -1.313 -7.694 19.395 1.00 92.88 99 HIS A CA 1
ATOM 756 C C . HIS A 1 99 ? -0.316 -6.851 20.214 1.00 92.88 99 HIS A C 1
ATOM 758 O O . HIS A 1 99 ? 0.890 -6.954 19.997 1.00 92.88 99 HIS A O 1
ATOM 764 N N . GLY A 1 100 ? -0.793 -6.044 21.171 1.00 92.19 100 GLY A N 1
ATOM 765 C CA . GLY A 1 100 ? 0.046 -5.215 22.044 1.00 92.19 100 GLY A CA 1
ATOM 766 C C . GLY A 1 100 ? 0.581 -3.938 21.388 1.00 92.19 100 GLY A C 1
ATOM 767 O O . GLY A 1 100 ? 1.497 -3.314 21.920 1.00 92.19 100 GLY A O 1
ATOM 768 N N . LEU A 1 101 ? 0.029 -3.544 20.239 1.00 89.81 101 LEU A N 1
ATOM 769 C CA . LEU A 1 101 ? 0.425 -2.353 19.493 1.00 89.81 101 LEU A CA 1
ATOM 770 C C . LEU A 1 101 ? -0.622 -1.256 19.684 1.00 89.81 101 LEU A C 1
ATOM 772 O O . LEU A 1 101 ? -1.787 -1.408 19.324 1.00 89.81 101 LEU A O 1
ATOM 776 N N . HIS A 1 102 ? -0.206 -0.117 20.224 1.00 86.62 102 HIS A N 1
ATOM 777 C CA . HIS A 1 102 ? -1.101 1.014 20.447 1.00 86.62 102 HIS A CA 1
ATOM 778 C C . HIS A 1 102 ? -0.890 2.086 19.377 1.00 86.62 102 HIS A C 1
ATOM 780 O O . HIS A 1 102 ? 0.156 2.735 19.324 1.00 86.62 102 HIS A O 1
ATOM 786 N N . ILE A 1 103 ? -1.909 2.316 18.545 1.00 84.12 103 ILE A N 1
ATOM 787 C CA . ILE A 1 103 ? -1.903 3.399 17.552 1.00 84.12 103 ILE A CA 1
ATOM 788 C C . ILE A 1 103 ? -2.142 4.727 18.286 1.00 84.12 103 ILE A C 1
ATOM 790 O O . ILE A 1 103 ? -3.275 5.039 18.640 1.00 84.12 103 ILE A O 1
ATOM 794 N N . HIS A 1 104 ? -1.111 5.519 18.562 1.00 76.31 104 HIS A N 1
ATOM 795 C CA . HIS A 1 104 ? -1.283 6.769 19.319 1.00 76.31 104 HIS A CA 1
ATOM 796 C C . HIS A 1 104 ? -1.815 7.898 18.431 1.00 76.31 104 HIS A C 1
ATOM 798 O O . HIS A 1 104 ? -2.875 8.456 18.713 1.00 76.31 104 HIS A O 1
ATOM 804 N N . GLU A 1 105 ? -1.147 8.153 17.308 1.00 77.06 105 GLU A N 1
ATOM 805 C CA . GLU A 1 105 ? -1.532 9.177 16.341 1.00 77.06 105 GLU A CA 1
ATOM 806 C C . GLU A 1 105 ? -1.905 8.528 15.011 1.00 77.06 105 GLU A C 1
ATOM 808 O O . GLU A 1 105 ? -1.148 7.755 14.429 1.00 77.06 105 GLU A O 1
ATOM 813 N N . TRP A 1 106 ? -3.117 8.820 14.544 1.00 80.50 106 TRP A N 1
ATOM 814 C CA . TRP A 1 106 ? -3.597 8.385 13.238 1.00 80.50 106 TRP A CA 1
ATOM 815 C C . TRP A 1 106 ? -4.463 9.481 12.637 1.00 80.50 106 TRP A C 1
ATOM 817 O O . TRP A 1 106 ? -5.698 9.420 12.646 1.00 80.50 106 TRP A O 1
ATOM 827 N N . ASP A 1 107 ? -3.782 10.501 12.128 1.00 74.81 107 ASP A N 1
ATOM 828 C CA . ASP A 1 107 ? -4.401 11.570 11.360 1.00 74.81 107 ASP A CA 1
ATOM 829 C C . ASP A 1 107 ? -4.190 11.344 9.855 1.00 74.81 107 ASP A C 1
ATOM 831 O O . ASP A 1 107 ? -3.199 10.756 9.419 1.00 74.81 107 ASP A O 1
ATOM 835 N N . ARG A 1 108 ? -5.159 11.773 9.045 1.00 67.50 108 ARG A N 1
ATOM 836 C CA . ARG A 1 108 ? -5.046 11.798 7.583 1.00 67.50 108 ARG A CA 1
ATOM 837 C C . ARG A 1 108 ? -4.914 13.252 7.156 1.00 67.50 108 ARG A C 1
ATOM 839 O O . ARG A 1 108 ? -5.906 13.894 6.814 1.00 67.50 108 ARG A O 1
ATOM 846 N N . THR A 1 109 ? -3.692 13.758 7.125 1.00 62.16 109 THR A N 1
ATOM 847 C CA . THR A 1 109 ? -3.416 15.111 6.642 1.00 62.16 109 THR A CA 1
ATOM 848 C C . THR A 1 109 ? -3.345 15.118 5.117 1.00 62.16 109 THR A C 1
ATOM 850 O O . THR A 1 109 ? -2.524 14.441 4.503 1.00 62.16 109 THR A O 1
ATOM 853 N N . ARG A 1 110 ? -4.241 15.878 4.481 1.00 50.34 110 ARG A N 1
ATOM 854 C CA . ARG A 1 110 ? -4.235 16.134 3.034 1.00 50.34 110 ARG A CA 1
ATOM 855 C C . ARG A 1 110 ? -3.658 17.534 2.825 1.00 50.34 110 ARG A C 1
ATOM 857 O O . ARG A 1 110 ? -4.407 18.491 2.658 1.00 50.34 110 ARG A O 1
ATOM 864 N N . THR A 1 111 ? -2.350 17.665 3.010 1.00 53.03 111 THR A N 1
ATOM 865 C CA . THR A 1 111 ? -1.724 18.973 3.232 1.00 53.03 111 THR A CA 1
ATOM 866 C C . THR A 1 111 ? -1.293 19.645 1.929 1.00 53.03 111 THR A C 1
ATOM 868 O O . THR A 1 111 ? -0.413 19.135 1.244 1.00 53.03 111 THR A O 1
ATOM 871 N N . ASP A 1 112 ? -1.836 20.837 1.671 1.00 50.56 112 ASP A N 1
ATOM 872 C CA . ASP A 1 112 ? -1.272 21.840 0.762 1.00 50.56 112 ASP A CA 1
ATOM 873 C C . ASP A 1 112 ? -0.790 23.040 1.593 1.00 50.56 112 ASP A C 1
ATOM 875 O O . ASP A 1 112 ? -1.563 23.601 2.372 1.00 50.56 112 ASP A O 1
ATOM 879 N N . TRP A 1 113 ? 0.466 23.467 1.415 1.00 47.69 113 TRP A N 1
ATOM 880 C CA . TRP A 1 113 ? 0.987 24.713 1.994 1.00 47.69 113 TRP A CA 1
ATOM 881 C C . TRP A 1 113 ? 1.476 25.647 0.892 1.00 47.69 113 TRP A C 1
ATOM 883 O O . TRP A 1 113 ? 2.420 25.345 0.165 1.00 47.69 113 TRP A O 1
ATOM 893 N N . VAL A 1 114 ? 0.827 26.806 0.794 1.00 65.88 114 VAL A N 1
ATOM 894 C CA . VAL A 1 114 ? 1.087 27.837 -0.214 1.00 65.88 114 VAL A CA 1
ATOM 895 C C . VAL A 1 114 ? 1.430 29.144 0.498 1.00 65.88 114 VAL A C 1
ATOM 897 O O . VAL A 1 114 ? 0.709 29.577 1.391 1.00 65.88 114 VAL A O 1
ATOM 900 N N . THR A 1 115 ? 2.519 29.806 0.099 1.00 66.62 115 THR A N 1
ATOM 901 C CA . THR A 1 115 ? 2.783 31.207 0.469 1.00 66.62 115 THR A CA 1
ATOM 902 C C . THR A 1 115 ? 3.107 31.998 -0.792 1.00 66.62 115 THR A C 1
ATOM 904 O O . THR A 1 115 ? 4.114 31.743 -1.447 1.00 66.62 115 THR A O 1
ATOM 907 N N . ILE A 1 116 ? 2.247 32.962 -1.121 1.00 82.75 116 ILE A N 1
ATOM 908 C CA . ILE A 1 116 ? 2.398 33.881 -2.256 1.00 82.75 116 ILE A CA 1
ATOM 909 C C . ILE A 1 116 ? 2.856 35.232 -1.696 1.00 82.75 116 ILE A C 1
ATOM 911 O O . ILE A 1 116 ? 2.286 35.715 -0.719 1.00 82.75 116 ILE A O 1
ATOM 915 N N . ARG A 1 117 ? 3.894 35.831 -2.289 1.00 79.75 117 ARG A N 1
ATOM 916 C CA . ARG A 1 117 ? 4.386 37.178 -1.952 1.00 79.75 117 ARG A CA 1
ATOM 917 C C . ARG A 1 117 ? 4.401 38.049 -3.209 1.00 79.75 117 ARG A C 1
ATOM 919 O O . ARG A 1 117 ? 4.680 37.541 -4.292 1.00 79.75 117 ARG A O 1
ATOM 926 N N . GLU A 1 118 ? 4.118 39.340 -3.058 1.00 81.31 118 GLU A N 1
ATOM 927 C CA . GLU A 1 118 ? 4.217 40.329 -4.140 1.00 81.31 118 GLU A CA 1
ATOM 928 C C . GLU A 1 118 ? 5.692 40.647 -4.472 1.00 81.31 118 GLU A C 1
ATOM 930 O O . GLU A 1 118 ? 6.545 40.583 -3.579 1.00 81.31 118 GLU A O 1
ATOM 935 N N . PRO A 1 119 ? 6.029 40.985 -5.732 1.00 72.88 119 PRO A N 1
ATOM 936 C CA . PRO A 1 119 ? 7.382 41.397 -6.091 1.00 72.88 119 PRO A CA 1
ATOM 937 C C . PRO A 1 119 ? 7.709 42.757 -5.462 1.00 72.88 119 PRO A C 1
ATOM 939 O O . PRO A 1 119 ? 6.938 43.707 -5.583 1.00 72.88 119 PRO A O 1
ATOM 942 N N . GLY A 1 120 ? 8.871 42.871 -4.813 1.00 7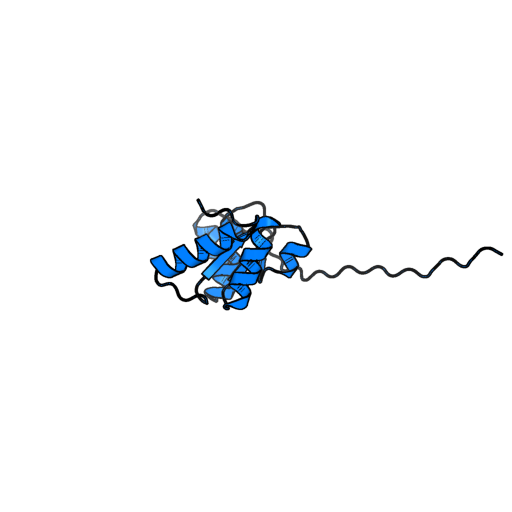7.12 120 GLY A N 1
ATOM 943 C CA . GLY A 1 120 ? 9.394 44.175 -4.402 1.00 77.12 120 GLY A CA 1
ATOM 944 C C . GLY A 1 120 ? 9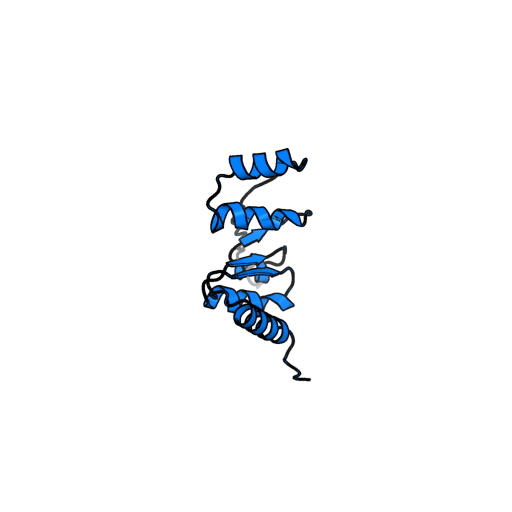.559 45.084 -5.626 1.00 77.12 120 GLY A C 1
ATOM 945 O O . GLY A 1 120 ? 10.108 44.653 -6.639 1.00 77.12 120 GLY A O 1
ATOM 946 N N . LEU A 1 121 ? 9.046 46.315 -5.544 1.00 73.56 121 LEU A N 1
ATOM 947 C CA . LEU A 1 121 ? 9.140 47.329 -6.600 1.00 73.56 121 LEU A CA 1
ATOM 948 C C . LEU A 1 121 ? 10.607 47.574 -7.016 1.00 73.56 121 LEU A C 1
ATOM 950 O O . LEU A 1 121 ? 11.481 47.581 -6.145 1.00 73.56 121 LEU A O 1
ATOM 954 N N .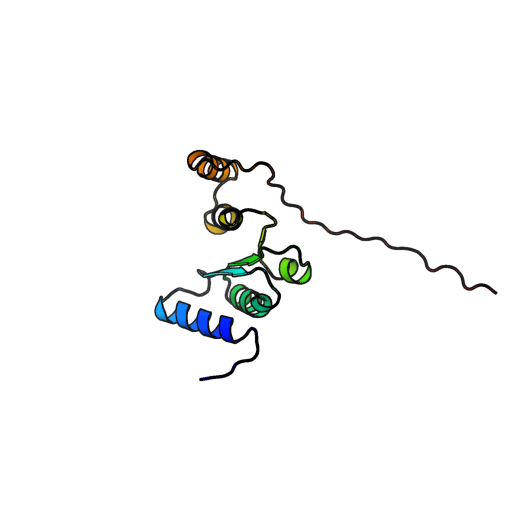 PRO A 1 122 ? 10.896 47.811 -8.312 1.00 67.69 122 PRO A N 1
ATOM 955 C CA . PRO A 1 122 ? 12.240 48.158 -8.757 1.00 67.69 122 PRO A CA 1
ATOM 956 C C . PRO A 1 122 ? 12.634 49.526 -8.193 1.00 67.69 122 PRO A C 1
ATOM 958 O O . PRO A 1 122 ? 11.900 50.504 -8.334 1.00 67.69 122 PRO A O 1
ATOM 961 N N . THR A 1 123 ? 13.789 49.585 -7.538 1.00 70.75 123 THR A N 1
ATOM 962 C CA . THR A 1 123 ? 14.382 50.829 -7.048 1.00 70.75 123 THR A CA 1
ATOM 963 C C . THR A 1 123 ? 14.783 51.694 -8.246 1.00 70.75 123 THR A C 1
ATOM 965 O O . THR A 1 123 ? 15.608 51.262 -9.052 1.00 70.75 123 THR A O 1
ATOM 968 N N . THR A 1 124 ? 14.168 52.872 -8.380 1.00 68.12 124 THR A N 1
ATOM 969 C CA . THR A 1 124 ? 14.563 53.924 -9.335 1.00 68.12 124 THR A CA 1
ATOM 970 C C . THR A 1 124 ? 15.921 54.514 -8.975 1.00 68.12 124 THR A C 1
ATOM 972 O O . THR A 1 124 ? 16.173 54.689 -7.760 1.00 68.12 124 THR A O 1
#

Secondar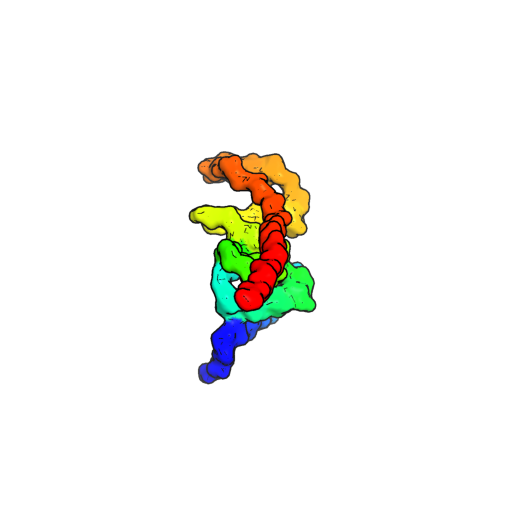y structure (DSSP, 8-state):
-----TTHHHHHHHHHHHHHHT--GGG-EEEE-SGGGHHHHHHHHHTT-EEEE----HHHHTTSSEE---SSGGGGHHHIIIIIS---HHHHHHHHHHTT-----------------PPPPPP-

Foldseek 3Di:
DDDDDQLVVVVVVVVVVCVVVVPQLLDDEEEDEDPSCLSVLQVSVVSNHAYEYQYPPVVSCVSGPYYDDDPDPCSVVVCCCCVPVVDDPVVVQVVCVVVVHHDPDDDDDPDDDDDDDDDDDDDD

Sequence (124 aa):
IVRVVAGYGKVAMLDELQSRLEIAPDRVVYVGDGSSDVHVMLHVNRREGYSIAVSEAPHIAQIARRTVLGDDALSVLVPVLEDIAGWRRSGIRSLFEAHGLHIHEWDRTRTDWVTIREPGLPTT